Protein AF-A0A7W1VAL8-F1 (afdb_monomer)

pLDDT: mean 87.11, std 12.84, range [39.44, 97.88]

Radius of gyration: 13.7 Å; Cα contacts (8 Å, |Δi|>4): 37; chains: 1; bounding box: 32×24×38 Å

Structure (mmCIF, N/CA/C/O backbone):
data_AF-A0A7W1VAL8-F1
#
_entry.id   AF-A0A7W1VAL8-F1
#
loop_
_atom_site.group_PDB
_atom_site.id
_atom_site.type_symbol
_atom_site.label_atom_id
_atom_site.label_alt_id
_atom_site.label_comp_id
_atom_site.label_asym_id
_atom_site.label_entity_id
_atom_site.label_seq_id
_atom_site.pdbx_PDB_ins_code
_atom_site.Cartn_x
_atom_site.Cartn_y
_atom_site.Cartn_z
_atom_site.occupancy
_atom_site.B_iso_or_equiv
_atom_site.auth_seq_id
_atom_site.auth_comp_id
_atom_site.auth_asym_id
_atom_site.auth_atom_id
_atom_site.pdbx_PDB_model_num
ATOM 1 N N . MET A 1 1 ? 21.054 -4.547 -5.423 1.00 50.84 1 MET A N 1
ATOM 2 C CA . MET A 1 1 ? 19.718 -3.959 -5.642 1.00 50.84 1 MET A CA 1
ATOM 3 C C . MET A 1 1 ? 19.420 -4.092 -7.121 1.00 50.84 1 MET A C 1
ATOM 5 O O . MET A 1 1 ? 20.273 -3.715 -7.911 1.00 50.84 1 MET A O 1
ATOM 9 N N . VAL A 1 2 ? 18.294 -4.697 -7.501 1.00 55.59 2 VAL A N 1
ATOM 10 C CA . VAL A 1 2 ? 17.845 -4.648 -8.900 1.00 55.59 2 VAL A CA 1
ATOM 11 C C . VAL A 1 2 ? 17.172 -3.292 -9.076 1.00 55.59 2 VAL A C 1
ATOM 13 O O . VAL A 1 2 ? 16.004 -3.111 -8.748 1.00 55.59 2 VAL A O 1
ATOM 16 N N . GL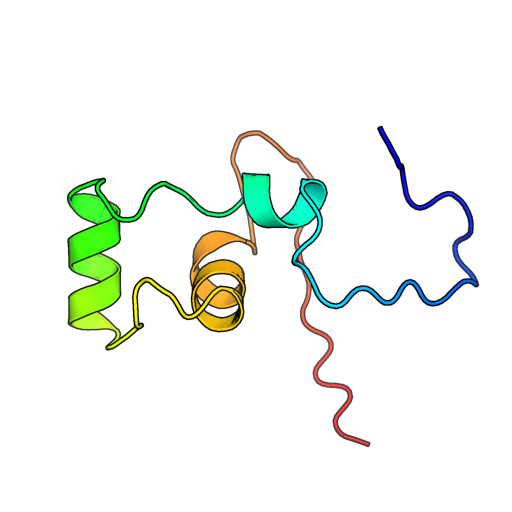U A 1 3 ? 17.967 -2.308 -9.470 1.00 72.50 3 GLU A N 1
ATOM 17 C CA . GLU A 1 3 ? 17.498 -0.991 -9.890 1.00 72.50 3 GLU A CA 1
ATOM 18 C C . GLU A 1 3 ? 17.108 -1.144 -11.345 1.00 72.50 3 GLU A C 1
ATOM 20 O O . GLU A 1 3 ? 18.013 -1.326 -12.142 1.00 72.50 3 GL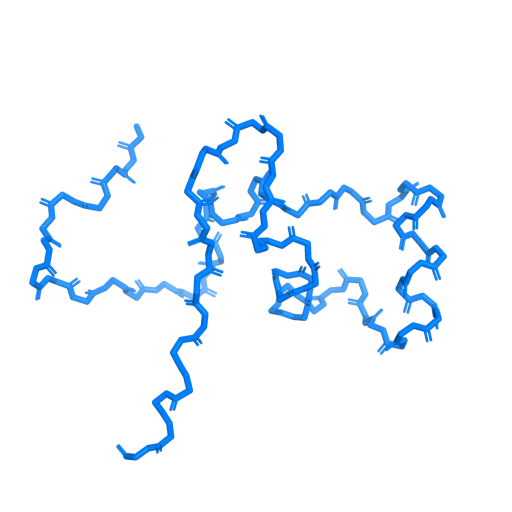U A O 1
ATOM 25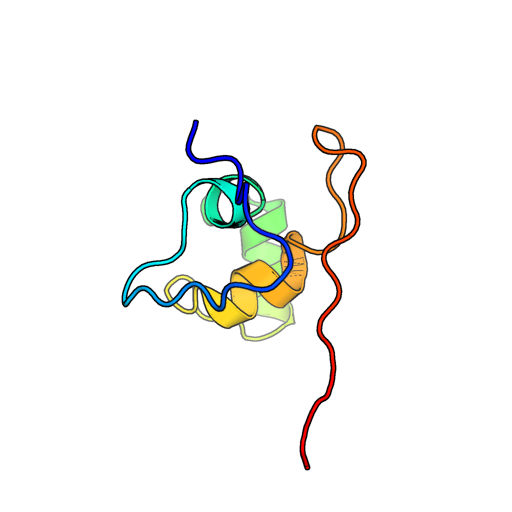 N N . PHE A 1 4 ? 15.807 -1.177 -11.650 1.00 83.06 4 PHE A N 1
ATOM 26 C CA . PHE A 1 4 ? 15.206 -1.263 -12.990 1.00 83.06 4 PHE A CA 1
ATOM 27 C C . PHE A 1 4 ? 16.017 -0.454 -14.031 1.00 83.06 4 PHE A C 1
ATOM 29 O O . PHE A 1 4 ? 15.766 0.743 -14.180 1.00 83.06 4 PHE A O 1
ATOM 36 N N . PRO A 1 5 ? 17.037 -1.041 -14.698 1.00 85.44 5 PRO A N 1
ATOM 37 C CA . PRO A 1 5 ? 18.077 -0.212 -15.316 1.00 85.44 5 PRO A CA 1
ATOM 38 C C . PRO A 1 5 ? 17.735 0.184 -16.752 1.00 85.44 5 PRO A C 1
ATOM 40 O O . PRO A 1 5 ? 18.353 1.088 -17.309 1.00 85.44 5 PRO A O 1
ATOM 43 N N . ASP A 1 6 ? 16.773 -0.515 -17.348 1.00 89.31 6 ASP A N 1
ATOM 44 C CA . ASP A 1 6 ? 16.301 -0.297 -18.703 1.00 89.31 6 ASP A CA 1
ATOM 45 C C . ASP A 1 6 ? 14.908 0.333 -18.635 1.00 89.31 6 ASP A C 1
ATOM 47 O O . ASP A 1 6 ? 13.958 -0.277 -18.142 1.00 89.31 6 ASP A O 1
ATOM 51 N N . LEU A 1 7 ? 14.812 1.578 -19.098 1.00 85.69 7 LEU A N 1
ATOM 52 C CA . LEU A 1 7 ? 13.578 2.361 -19.067 1.00 85.69 7 LEU A CA 1
ATOM 53 C C . LEU A 1 7 ? 12.546 1.873 -20.089 1.00 85.69 7 LEU A C 1
ATOM 55 O O . LEU A 1 7 ? 11.359 2.138 -19.908 1.00 85.69 7 LEU A O 1
ATOM 59 N N . ASP A 1 8 ? 12.981 1.154 -21.125 1.00 91.12 8 ASP A N 1
ATOM 60 C CA . ASP A 1 8 ? 12.118 0.671 -22.206 1.00 91.12 8 ASP A CA 1
ATOM 61 C C . ASP A 1 8 ? 11.655 -0.777 -21.974 1.00 91.12 8 ASP A C 1
ATOM 63 O O . ASP A 1 8 ? 10.896 -1.345 -22.766 1.00 91.12 8 ASP A O 1
ATOM 67 N N . ARG A 1 9 ? 12.092 -1.393 -20.870 1.00 90.75 9 ARG A N 1
ATOM 68 C CA . ARG A 1 9 ? 11.757 -2.771 -20.517 1.00 90.75 9 ARG A CA 1
ATOM 69 C C . ARG A 1 9 ? 10.541 -2.849 -19.596 1.00 90.75 9 ARG A C 1
ATOM 71 O O . ARG A 1 9 ? 10.485 -2.217 -18.545 1.00 90.75 9 ARG A O 1
ATOM 78 N N . VAL A 1 10 ? 9.611 -3.741 -19.939 1.00 89.81 10 VAL A N 1
ATOM 79 C CA . VAL A 1 10 ? 8.559 -4.190 -19.018 1.00 89.81 10 VAL A CA 1
ATOM 80 C C . VAL A 1 10 ? 9.124 -5.273 -18.101 1.00 89.81 10 VAL A C 1
ATOM 82 O O . VAL A 1 10 ? 9.757 -6.234 -18.550 1.00 89.81 10 VAL A O 1
ATOM 85 N N . TYR A 1 11 ? 8.909 -5.095 -16.802 1.00 87.62 11 TYR A N 1
ATOM 86 C CA . TYR A 1 11 ? 9.332 -6.029 -15.770 1.00 87.62 11 TYR A CA 1
ATOM 87 C C . TYR A 1 11 ? 8.107 -6.699 -15.153 1.00 87.62 11 TYR A C 1
ATOM 89 O O . TYR A 1 11 ? 7.285 -6.032 -14.530 1.00 87.62 11 TYR A O 1
ATOM 97 N N . GLU A 1 12 ? 8.016 -8.015 -15.308 1.00 89.31 12 GLU A N 1
ATOM 98 C CA . GLU A 1 12 ? 6.930 -8.840 -14.775 1.00 89.31 12 GLU A CA 1
ATOM 99 C C . GLU A 1 12 ? 7.485 -9.801 -13.722 1.00 89.31 12 GLU A C 1
ATOM 101 O O . GLU A 1 12 ? 8.631 -10.253 -13.817 1.00 89.31 12 GLU A O 1
ATOM 106 N N . ASN A 1 13 ? 6.695 -10.068 -12.687 1.00 87.81 13 ASN A N 1
ATOM 107 C CA . ASN A 1 13 ? 6.989 -11.040 -11.639 1.00 87.81 13 ASN A CA 1
ATOM 108 C C . ASN A 1 13 ? 5.671 -11.436 -10.965 1.00 87.81 13 ASN A C 1
ATOM 110 O O . ASN A 1 13 ? 4.788 -10.591 -10.815 1.00 87.81 13 ASN A O 1
ATOM 114 N N . ASP A 1 14 ? 5.574 -12.693 -10.551 1.00 88.00 14 ASP A N 1
ATOM 115 C CA . ASP A 1 14 ? 4.431 -13.225 -9.809 1.00 88.00 14 ASP A CA 1
ATOM 116 C C . ASP A 1 14 ? 4.398 -12.704 -8.362 1.00 88.00 14 ASP A C 1
ATOM 118 O O . ASP A 1 14 ? 3.340 -12.628 -7.740 1.00 88.00 14 ASP A O 1
ATOM 122 N N . GLU A 1 15 ? 5.554 -12.299 -7.833 1.00 88.19 15 GLU A N 1
ATOM 123 C CA . GLU A 1 15 ? 5.702 -11.737 -6.495 1.00 88.19 15 GLU A CA 1
ATOM 124 C C . GLU A 1 15 ? 5.971 -10.230 -6.520 1.00 88.19 15 GLU A C 1
ATOM 126 O O . GLU A 1 15 ? 6.634 -9.680 -7.411 1.00 88.19 15 GLU A O 1
ATOM 131 N N . LEU A 1 16 ? 5.508 -9.548 -5.469 1.00 88.12 16 LEU A N 1
ATOM 132 C CA . LEU A 1 16 ? 5.762 -8.127 -5.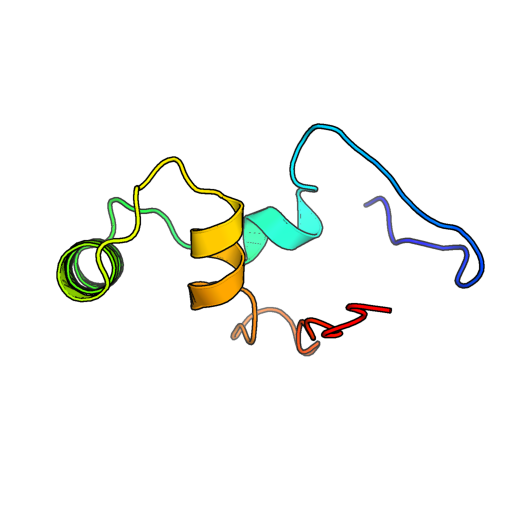294 1.00 88.12 16 LEU A CA 1
ATOM 133 C C . LEU A 1 16 ? 7.253 -7.879 -5.047 1.00 88.12 16 LEU A C 1
ATOM 135 O O . LEU A 1 16 ? 7.854 -8.397 -4.106 1.00 88.12 16 LEU A O 1
ATOM 139 N N . TRP A 1 17 ? 7.859 -7.023 -5.868 1.00 88.75 17 TRP A N 1
ATOM 140 C CA . TRP A 1 17 ? 9.280 -6.731 -5.732 1.00 88.75 17 TRP A CA 1
ATOM 141 C C . TRP A 1 17 ? 9.574 -6.052 -4.400 1.00 88.75 17 TRP A C 1
ATOM 143 O O . TRP A 1 17 ? 8.852 -5.146 -3.982 1.00 88.75 17 TRP A O 1
ATOM 153 N N . GLN A 1 18 ? 10.713 -6.399 -3.798 1.00 87.50 18 GLN A N 1
ATOM 154 C CA . GLN A 1 18 ? 11.169 -5.840 -2.520 1.00 87.50 18 GLN A CA 1
ATOM 155 C C . GLN A 1 18 ? 11.203 -4.304 -2.509 1.00 87.50 18 GLN A C 1
ATOM 157 O O . GLN A 1 18 ? 10.906 -3.674 -1.495 1.00 87.50 18 GLN A O 1
ATOM 162 N N . PHE A 1 19 ? 11.485 -3.682 -3.660 1.00 86.12 19 PHE A N 1
ATOM 163 C CA . PHE A 1 19 ? 11.383 -2.233 -3.818 1.00 86.12 19 PHE A CA 1
ATOM 164 C C . PHE A 1 19 ? 9.981 -1.711 -3.466 1.00 86.12 19 PHE A C 1
ATOM 166 O O . PHE A 1 19 ? 9.865 -0.752 -2.710 1.00 86.12 19 PHE A O 1
ATOM 173 N N . PHE A 1 20 ? 8.913 -2.331 -3.967 1.00 88.94 20 PHE A N 1
ATOM 174 C CA . PHE A 1 20 ? 7.536 -1.950 -3.644 1.00 88.94 20 PHE A CA 1
ATOM 175 C C . PHE A 1 20 ? 7.114 -2.436 -2.256 1.00 88.94 20 PHE A C 1
ATOM 177 O O . PHE A 1 20 ? 6.532 -1.653 -1.510 1.00 88.94 20 PHE A O 1
ATOM 184 N N . ALA A 1 21 ? 7.474 -3.667 -1.88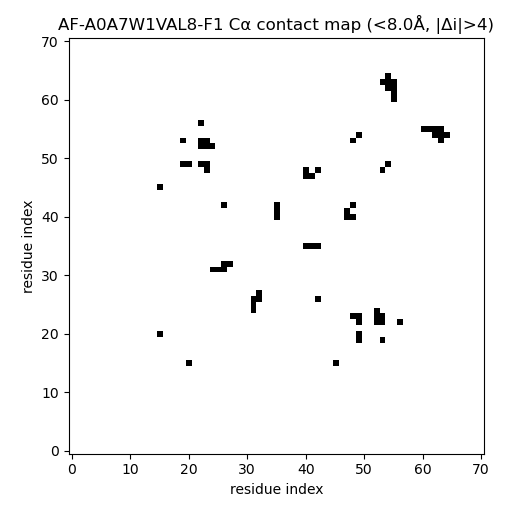0 1.00 90.06 21 ALA A N 1
ATOM 185 C CA . ALA A 1 21 ? 7.123 -4.249 -0.583 1.00 90.06 21 ALA A CA 1
ATOM 186 C C . ALA A 1 21 ? 7.655 -3.420 0.599 1.00 90.06 21 ALA A C 1
ATOM 188 O O . ALA A 1 21 ? 6.940 -3.211 1.569 1.00 90.06 21 ALA A O 1
ATOM 189 N N . SER A 1 22 ? 8.859 -2.843 0.482 1.00 90.25 22 SER A N 1
ATOM 190 C CA . SER A 1 22 ? 9.440 -1.961 1.514 1.00 90.25 22 SER A CA 1
ATOM 191 C C . SER A 1 22 ? 8.638 -0.684 1.809 1.00 90.25 22 SER A C 1
ATOM 193 O O . SER A 1 22 ? 8.944 0.026 2.765 1.00 90.25 22 SER A O 1
ATOM 195 N N . ARG A 1 23 ? 7.623 -0.373 0.994 1.00 91.94 23 ARG A N 1
ATOM 196 C CA . ARG A 1 23 ? 6.713 0.757 1.213 1.00 91.94 23 ARG A CA 1
ATOM 197 C C . ARG A 1 23 ? 5.445 0.375 1.976 1.00 91.94 23 ARG A C 1
ATOM 199 O O . ARG A 1 23 ? 4.664 1.262 2.306 1.00 91.94 23 ARG A O 1
ATOM 206 N N . ILE A 1 24 ? 5.216 -0.915 2.207 1.00 93.62 24 ILE A N 1
ATOM 207 C CA . ILE A 1 24 ? 4.072 -1.422 2.959 1.00 93.62 24 ILE A CA 1
ATOM 208 C C . ILE A 1 24 ? 4.523 -1.573 4.422 1.00 93.62 24 ILE A C 1
ATOM 210 O O . ILE A 1 24 ? 5.484 -2.300 4.679 1.00 93.62 24 ILE A O 1
ATOM 214 N N . PRO A 1 25 ? 3.907 -0.858 5.381 1.00 93.62 25 PRO A N 1
ATOM 215 C CA . PRO A 1 25 ? 4.198 -1.050 6.799 1.00 93.62 25 PRO A CA 1
ATOM 216 C C . PRO A 1 25 ? 3.680 -2.416 7.275 1.00 93.62 25 PRO A C 1
ATOM 218 O O . PRO A 1 25 ? 2.872 -3.048 6.599 1.00 93.62 25 PRO A O 1
ATOM 221 N N . SER A 1 26 ? 4.133 -2.875 8.445 1.00 94.56 26 SER A N 1
ATOM 222 C CA . SER A 1 26 ? 3.597 -4.119 9.020 1.00 94.56 26 SER A CA 1
ATOM 223 C C . SER A 1 26 ? 2.116 -3.946 9.362 1.00 94.56 26 SER A C 1
ATOM 225 O O . SER A 1 26 ? 1.749 -2.929 9.954 1.00 94.56 26 SER A O 1
ATOM 227 N N . THR A 1 27 ? 1.290 -4.939 9.021 1.00 95.31 27 THR A N 1
ATOM 228 C CA . THR A 1 27 ? -0.146 -4.964 9.351 1.00 95.31 27 THR A CA 1
ATOM 229 C C . THR A 1 27 ? -0.394 -5.083 10.854 1.00 95.31 27 THR A C 1
ATOM 231 O O . THR A 1 27 ? -1.426 -4.636 11.332 1.00 95.31 27 THR A O 1
ATOM 234 N N . GLU A 1 28 ? 0.596 -5.559 11.615 1.00 94.56 28 GLU A N 1
ATOM 235 C CA . GLU A 1 28 ? 0.556 -5.649 13.081 1.00 94.56 28 GLU A CA 1
ATOM 236 C C . GLU A 1 28 ? 0.720 -4.286 13.789 1.00 94.56 28 GLU A C 1
ATOM 238 O O . GLU A 1 28 ? 0.683 -4.211 15.018 1.00 94.56 28 GLU A O 1
ATOM 243 N N . GLN A 1 29 ? 0.977 -3.196 13.052 1.00 95.75 29 GLN A N 1
ATOM 244 C CA . GLN A 1 29 ? 1.044 -1.858 13.646 1.00 95.75 29 GLN A CA 1
ATOM 245 C C . GLN A 1 29 ? -0.382 -1.352 13.938 1.00 95.75 29 GLN A C 1
ATOM 247 O O . GLN A 1 29 ? -1.200 -1.338 13.020 1.00 95.75 29 GLN A O 1
ATOM 252 N N . PRO A 1 30 ? -0.700 -0.879 15.160 1.00 97.19 30 PRO A N 1
ATOM 253 C CA . PRO A 1 30 ? -2.080 -0.532 15.533 1.00 97.19 30 PRO A CA 1
ATOM 254 C C . PRO A 1 30 ? -2.746 0.543 14.657 1.00 97.19 30 PRO A C 1
ATOM 256 O O . PRO A 1 30 ? -3.960 0.540 14.443 1.00 97.19 30 PRO A O 1
ATOM 259 N N . ASP A 1 31 ? -1.962 1.497 14.156 1.00 96.31 31 ASP A N 1
ATOM 260 C CA . ASP A 1 31 ? -2.425 2.540 13.240 1.00 96.31 31 ASP A CA 1
ATOM 261 C C . ASP A 1 31 ? -2.694 2.001 11.830 1.00 96.31 31 ASP A C 1
ATOM 263 O O . ASP A 1 31 ? -3.634 2.452 11.172 1.00 96.31 31 ASP A O 1
ATOM 267 N N . VAL A 1 32 ? -1.914 1.015 11.384 1.00 96.62 32 VAL A N 1
ATOM 268 C CA . VAL A 1 32 ? -2.150 0.286 10.134 1.00 96.62 32 VAL A CA 1
ATOM 269 C C . VAL A 1 32 ? -3.403 -0.574 10.257 1.00 96.62 32 VAL A C 1
ATOM 271 O O . VAL A 1 32 ? -4.287 -0.433 9.419 1.00 96.62 32 VAL A O 1
ATOM 274 N N . GLU A 1 33 ? -3.529 -1.379 11.313 1.00 97.25 33 GLU A N 1
ATOM 275 C CA . GLU A 1 33 ? -4.703 -2.223 11.594 1.00 97.25 33 GLU A CA 1
ATOM 276 C C . GLU A 1 33 ? -6.001 -1.399 11.559 1.00 97.25 33 GLU A C 1
ATOM 278 O O . GLU A 1 33 ? -6.921 -1.710 10.803 1.00 97.25 33 GLU A O 1
ATOM 283 N N . THR A 1 34 ? -6.022 -0.252 12.250 1.00 97.75 34 THR A N 1
ATOM 284 C CA . THR A 1 34 ? -7.170 0.678 12.246 1.00 97.75 34 THR A CA 1
ATOM 285 C C . THR A 1 34 ? -7.549 1.136 10.828 1.00 97.75 34 THR A C 1
ATOM 287 O O . THR A 1 34 ? -8.728 1.271 10.485 1.00 97.75 34 THR A O 1
ATOM 290 N N . VAL A 1 35 ? -6.555 1.400 9.974 1.00 97.62 35 VAL A N 1
ATOM 291 C CA . VAL A 1 35 ? -6.782 1.775 8.571 1.00 97.62 35 VAL A CA 1
ATOM 292 C C . VAL A 1 35 ? -7.354 0.599 7.780 1.00 97.62 35 VAL A C 1
ATOM 294 O O . VAL A 1 35 ? -8.314 0.799 7.039 1.00 97.62 35 VAL A O 1
ATOM 297 N N . LEU A 1 36 ? -6.809 -0.609 7.946 1.00 97.75 36 LEU A N 1
ATOM 298 C CA . LEU A 1 36 ? -7.279 -1.799 7.230 1.00 97.75 36 LEU A CA 1
ATOM 299 C C . LEU A 1 36 ? -8.733 -2.124 7.566 1.00 97.75 36 LEU A C 1
ATOM 301 O O . LEU A 1 36 ? -9.533 -2.341 6.656 1.00 97.75 36 LEU A O 1
ATOM 305 N N . GLU A 1 37 ? -9.094 -2.072 8.848 1.00 97.19 37 GLU A N 1
ATOM 306 C CA . GLU A 1 37 ? -10.468 -2.285 9.302 1.00 97.19 37 GLU A CA 1
ATOM 307 C C . GLU A 1 37 ? -11.423 -1.221 8.746 1.00 97.19 37 GLU A C 1
ATOM 309 O O . GLU A 1 37 ? -12.480 -1.545 8.202 1.00 97.19 37 GLU A O 1
ATOM 314 N N . SER A 1 38 ? -11.052 0.061 8.852 1.00 97.88 38 SER A N 1
ATOM 315 C CA . SER A 1 38 ? -11.919 1.170 8.426 1.00 97.88 38 SER A CA 1
ATOM 316 C C . SER A 1 38 ? -12.112 1.256 6.909 1.00 97.88 38 SER A C 1
ATOM 318 O O . SER A 1 38 ? -13.155 1.727 6.449 1.00 97.88 38 SER A O 1
ATOM 320 N N . GLU A 1 39 ? -11.135 0.784 6.133 1.00 97.44 39 GLU A N 1
ATOM 321 C CA . GLU A 1 39 ? -11.165 0.780 4.667 1.00 97.44 39 GLU A CA 1
ATOM 322 C C . GLU A 1 39 ? -11.509 -0.602 4.074 1.00 97.44 39 GLU A C 1
ATOM 324 O O . GLU A 1 39 ? -11.590 -0.734 2.852 1.00 97.44 39 GLU A O 1
ATOM 329 N N . ASN A 1 40 ? -11.769 -1.611 4.919 1.00 97.38 40 ASN A N 1
ATOM 330 C CA . ASN A 1 40 ? -12.074 -2.995 4.538 1.00 97.38 40 ASN A CA 1
ATOM 331 C C . ASN A 1 40 ? -11.022 -3.599 3.585 1.00 97.38 40 ASN A C 1
ATOM 333 O O . ASN A 1 40 ? -11.351 -4.172 2.541 1.00 97.38 40 ASN A O 1
ATOM 337 N N . ILE A 1 41 ? -9.748 -3.429 3.940 1.00 97.50 41 ILE A N 1
ATOM 338 C CA . ILE A 1 41 ? -8.594 -3.969 3.215 1.00 97.50 41 ILE A CA 1
ATOM 339 C C . ILE A 1 41 ? -8.148 -5.257 3.910 1.00 97.50 41 ILE A C 1
ATOM 341 O O . ILE A 1 41 ? -7.890 -5.255 5.109 1.00 97.50 41 ILE A O 1
ATOM 345 N N . ALA A 1 42 ? -8.033 -6.351 3.157 1.00 96.81 42 ALA A N 1
ATOM 346 C CA . ALA A 1 42 ? -7.501 -7.603 3.684 1.00 96.81 42 ALA A CA 1
ATOM 347 C C . ALA A 1 42 ? -5.978 -7.514 3.887 1.00 96.81 42 ALA A C 1
ATOM 349 O O . ALA A 1 42 ? -5.267 -6.952 3.054 1.00 96.81 42 ALA A O 1
ATOM 350 N N . GLU A 1 43 ? -5.474 -8.094 4.978 1.00 94.44 43 GLU A N 1
ATOM 351 C CA . GLU A 1 43 ? -4.042 -8.080 5.318 1.00 94.44 43 GLU A CA 1
ATOM 352 C C . GLU A 1 43 ? -3.154 -8.812 4.300 1.00 94.44 43 GLU A C 1
ATOM 354 O O . GLU A 1 43 ? -1.962 -8.531 4.201 1.00 94.44 43 GLU A O 1
ATOM 359 N N . ASP A 1 44 ? -3.718 -9.741 3.529 1.00 93.44 44 ASP A N 1
ATOM 360 C CA . ASP A 1 44 ? -3.025 -10.497 2.486 1.00 93.44 44 ASP A CA 1
ATOM 361 C C . ASP A 1 44 ? -3.186 -9.889 1.078 1.00 93.44 44 ASP A C 1
ATOM 363 O O . ASP A 1 44 ? -2.522 -10.329 0.133 1.00 93.44 44 ASP A O 1
ATOM 367 N N . ASP A 1 45 ? -3.988 -8.828 0.916 1.00 94.00 45 ASP A N 1
ATOM 368 C CA . ASP A 1 45 ? -4.127 -8.108 -0.354 1.00 94.00 45 ASP A CA 1
ATOM 369 C C . ASP A 1 45 ? -2.975 -7.110 -0.547 1.00 94.00 45 ASP A C 1
ATOM 371 O O . ASP A 1 45 ? -3.093 -5.894 -0.358 1.00 94.00 45 ASP A O 1
ATOM 375 N N . LEU A 1 46 ? -1.828 -7.638 -0.981 1.00 91.94 46 LEU A N 1
ATOM 376 C CA . LEU A 1 46 ? -0.617 -6.858 -1.251 1.00 91.94 46 LEU A CA 1
ATOM 377 C C . LEU A 1 46 ? -0.844 -5.694 -2.230 1.00 91.94 46 LEU A C 1
ATOM 379 O O . LEU A 1 46 ? -0.164 -4.668 -2.135 1.00 91.94 46 LEU A O 1
ATOM 383 N N . ILE A 1 47 ? -1.786 -5.821 -3.169 1.00 90.62 47 ILE A N 1
ATOM 384 C CA . ILE A 1 47 ? -2.078 -4.770 -4.148 1.00 90.62 47 ILE A CA 1
ATOM 385 C C . ILE A 1 47 ? -2.855 -3.630 -3.490 1.00 90.62 47 ILE A C 1
ATOM 387 O O . ILE A 1 47 ? -2.529 -2.459 -3.722 1.00 90.62 47 ILE A O 1
ATOM 391 N N . ALA A 1 48 ? -3.859 -3.938 -2.668 1.00 93.94 48 ALA A N 1
ATOM 392 C CA . ALA A 1 48 ? -4.588 -2.935 -1.898 1.00 93.94 48 ALA A CA 1
ATOM 393 C C . ALA A 1 48 ? -3.677 -2.239 -0.877 1.00 93.94 48 ALA A C 1
ATOM 395 O O . ALA A 1 48 ? -3.662 -1.006 -0.810 1.00 93.94 48 ALA A O 1
ATOM 396 N N . LEU A 1 49 ? -2.837 -3.002 -0.172 1.00 95.38 49 LEU A N 1
ATOM 397 C CA . LEU A 1 49 ? -1.836 -2.468 0.752 1.00 95.38 49 LEU A CA 1
ATOM 398 C C . LEU A 1 49 ? -0.868 -1.508 0.051 1.00 95.38 49 LEU A C 1
ATOM 400 O O . LEU A 1 49 ? -0.648 -0.384 0.512 1.00 95.38 49 LEU A O 1
ATOM 404 N N . LEU A 1 50 ? -0.331 -1.894 -1.110 1.00 93.69 50 LEU A N 1
ATOM 405 C CA . LEU A 1 50 ? 0.559 -1.026 -1.877 1.00 93.69 50 LEU A CA 1
ATOM 406 C C . LEU A 1 50 ? -0.159 0.241 -2.363 1.00 93.69 50 LEU A C 1
ATOM 408 O O . LEU A 1 50 ? 0.406 1.335 -2.288 1.00 93.69 50 LEU A O 1
ATOM 412 N N . LYS A 1 51 ? -1.414 0.136 -2.818 1.00 92.75 51 LYS A N 1
ATOM 413 C CA . LYS A 1 51 ? -2.236 1.305 -3.180 1.00 92.75 51 LYS A CA 1
ATOM 414 C C . LYS A 1 51 ? -2.410 2.261 -2.011 1.00 92.75 51 LYS A C 1
ATOM 416 O O . LYS A 1 51 ? -2.301 3.474 -2.209 1.00 92.75 51 LYS A O 1
ATOM 421 N N . ARG A 1 52 ? -2.625 1.723 -0.810 1.00 94.38 52 ARG A N 1
ATOM 422 C CA . ARG A 1 52 ? -2.912 2.512 0.383 1.00 94.38 52 ARG A CA 1
ATOM 423 C C . ARG A 1 52 ? -1.684 3.174 1.006 1.00 94.38 52 ARG A C 1
ATOM 425 O O . ARG A 1 52 ? -1.764 4.338 1.405 1.00 94.38 52 ARG A O 1
ATOM 432 N N . PHE A 1 53 ? -0.562 2.461 1.081 1.00 93.88 53 PHE A N 1
ATOM 433 C CA . PHE A 1 53 ? 0.640 2.918 1.794 1.00 93.88 53 PHE A CA 1
ATOM 434 C C . PHE A 1 53 ? 1.805 3.274 0.863 1.00 93.88 53 PHE A C 1
ATOM 436 O O . PHE A 1 53 ? 2.642 4.111 1.192 1.00 93.88 53 PHE A O 1
ATOM 443 N N . GLY A 1 54 ? 1.838 2.708 -0.343 1.00 92.44 54 GLY A N 1
ATOM 444 C CA . GLY A 1 54 ? 2.979 2.791 -1.253 1.00 92.44 54 GL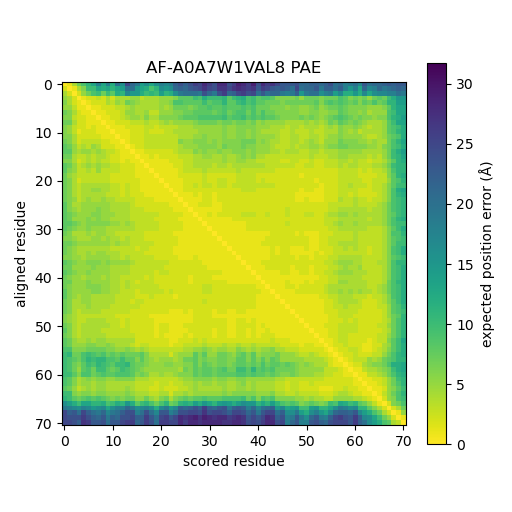Y A CA 1
ATOM 445 C C . GLY A 1 54 ? 3.155 4.116 -1.993 1.00 92.44 54 GLY A C 1
ATOM 446 O O . GLY A 1 54 ? 4.187 4.315 -2.632 1.00 92.44 54 GLY A O 1
ATOM 447 N N . LYS A 1 55 ? 2.181 5.033 -1.936 1.00 92.00 55 LYS A N 1
ATOM 448 C CA . LYS A 1 55 ? 2.210 6.269 -2.738 1.00 92.00 55 LYS A CA 1
ATOM 449 C C . LYS A 1 55 ? 3.381 7.184 -2.373 1.00 92.00 55 LYS A C 1
ATOM 451 O O . LYS A 1 55 ? 4.081 7.662 -3.264 1.00 92.00 55 LYS A O 1
ATOM 456 N N . ARG A 1 56 ? 3.579 7.456 -1.080 1.00 88.88 56 ARG A N 1
ATOM 457 C CA . ARG A 1 56 ? 4.643 8.327 -0.554 1.00 88.88 56 ARG A CA 1
ATOM 458 C C . ARG A 1 56 ? 5.182 7.741 0.739 1.00 88.88 56 ARG A C 1
ATOM 460 O O . ARG A 1 56 ? 4.405 7.293 1.572 1.00 88.88 56 ARG A O 1
ATOM 467 N N . THR A 1 57 ? 6.495 7.809 0.922 1.00 83.50 57 THR A N 1
ATOM 468 C CA . THR A 1 57 ? 7.163 7.339 2.144 1.00 83.50 57 THR A CA 1
ATOM 469 C C . THR A 1 57 ? 8.174 8.377 2.613 1.00 83.50 57 THR A C 1
ATOM 471 O O . THR A 1 57 ? 8.628 9.201 1.822 1.00 83.50 57 THR A O 1
ATOM 474 N N . THR A 1 58 ? 8.545 8.343 3.891 1.00 82.69 58 THR A N 1
ATOM 475 C CA . THR A 1 58 ? 9.586 9.226 4.446 1.00 82.69 58 THR A CA 1
ATOM 476 C C . THR A 1 58 ? 10.996 8.817 4.014 1.00 82.69 58 THR A C 1
ATOM 478 O O . THR A 1 58 ? 11.903 9.644 4.021 1.00 82.69 58 THR A O 1
ATOM 481 N N . THR A 1 59 ? 11.184 7.553 3.626 1.00 78.19 59 THR A N 1
ATOM 482 C CA . THR A 1 59 ? 12.484 6.944 3.309 1.00 78.19 59 THR A CA 1
ATOM 483 C C . THR A 1 59 ? 12.804 6.920 1.815 1.00 78.19 59 THR A C 1
ATOM 485 O O . THR A 1 59 ? 13.946 6.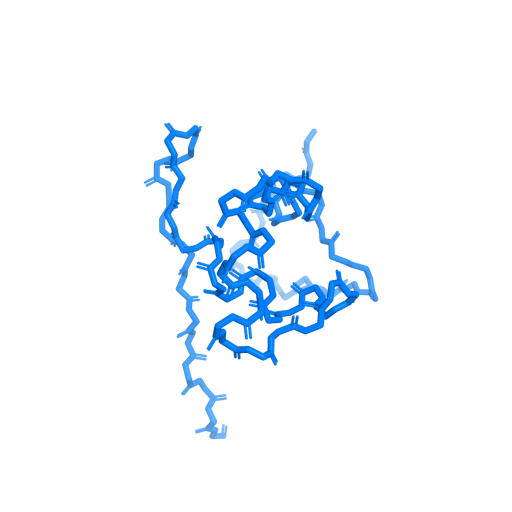657 1.442 1.00 78.19 59 THR A O 1
ATOM 488 N N . ASN A 1 60 ? 11.829 7.205 0.947 1.00 79.56 60 ASN A N 1
ATOM 489 C CA . ASN A 1 60 ? 11.994 7.203 -0.503 1.00 79.56 60 ASN A CA 1
ATOM 490 C C . ASN A 1 60 ? 11.390 8.481 -1.122 1.00 79.56 60 ASN A C 1
ATOM 492 O O . ASN A 1 60 ? 10.192 8.716 -0.950 1.00 79.56 60 ASN A O 1
ATOM 496 N N . PRO A 1 61 ? 12.180 9.289 -1.863 1.00 83.56 61 PRO A N 1
ATOM 497 C CA . PRO A 1 61 ? 11.724 10.565 -2.418 1.00 83.56 61 PRO A CA 1
ATOM 498 C C . PRO A 1 61 ? 10.810 10.417 -3.645 1.00 83.56 61 PRO A C 1
ATOM 500 O O . PRO A 1 61 ? 10.257 11.410 -4.117 1.00 83.56 61 PRO A O 1
ATOM 503 N N . PHE A 1 62 ? 10.662 9.208 -4.191 1.00 85.12 62 PHE A N 1
ATOM 504 C CA . PHE A 1 62 ? 9.834 8.956 -5.365 1.00 85.12 62 PHE A CA 1
ATOM 505 C C . PHE A 1 62 ? 8.371 8.711 -4.983 1.00 85.12 62 PHE A C 1
ATOM 507 O O . PHE A 1 62 ? 8.067 8.001 -4.025 1.00 85.12 62 PHE A O 1
ATOM 514 N N . GLU A 1 63 ? 7.456 9.254 -5.787 1.00 89.00 63 GLU A N 1
ATOM 515 C CA . GLU A 1 63 ? 6.020 8.987 -5.681 1.00 89.00 63 GLU A CA 1
ATOM 516 C C . GLU A 1 63 ? 5.636 7.799 -6.571 1.00 89.00 63 GLU A C 1
ATOM 518 O O . GLU A 1 63 ? 5.887 7.821 -7.779 1.00 89.00 63 GLU A O 1
ATOM 523 N N . LEU A 1 64 ? 4.995 6.781 -5.988 1.00 89.19 64 LEU A N 1
ATOM 524 C CA . LEU A 1 64 ? 4.416 5.683 -6.759 1.00 89.19 64 LEU A CA 1
ATOM 525 C C . LEU A 1 64 ? 3.119 6.162 -7.417 1.00 89.19 64 LEU A C 1
ATOM 527 O O . LEU A 1 64 ? 2.156 6.521 -6.735 1.00 89.19 64 LEU A O 1
ATOM 531 N N . LYS A 1 65 ? 3.102 6.175 -8.751 1.00 87.56 65 LYS A N 1
ATOM 532 C CA . LYS A 1 65 ? 1.932 6.553 -9.546 1.00 87.56 65 LYS A CA 1
ATOM 533 C C . LYS A 1 65 ? 1.291 5.317 -10.155 1.00 87.56 65 LYS A C 1
ATOM 535 O O . LYS A 1 65 ? 1.952 4.543 -10.839 1.00 87.56 65 LYS A O 1
ATOM 540 N N . TYR A 1 66 ? -0.013 5.191 -9.954 1.00 81.19 66 TYR A N 1
ATOM 541 C CA . TYR A 1 66 ? -0.845 4.248 -10.685 1.00 81.19 66 TYR A CA 1
ATOM 542 C C . TYR A 1 66 ? -1.319 4.954 -11.947 1.00 81.19 66 TYR A C 1
ATOM 544 O O . TYR A 1 66 ? -2.136 5.873 -11.876 1.00 81.19 66 TYR A O 1
ATOM 552 N N . ASN A 1 67 ? -0.779 4.575 -13.101 1.00 75.81 67 ASN A N 1
ATOM 553 C CA . ASN A 1 67 ? -1.412 4.974 -14.346 1.00 75.81 67 ASN A CA 1
ATOM 554 C C . ASN A 1 67 ? -2.694 4.151 -14.472 1.00 75.81 67 ASN A C 1
ATOM 556 O O . ASN A 1 67 ? -2.634 2.928 -14.574 1.00 75.81 67 ASN A O 1
ATOM 560 N N . ASN A 1 68 ? -3.846 4.823 -14.483 1.00 56.34 68 ASN A N 1
ATOM 561 C CA . ASN A 1 68 ? -5.102 4.234 -14.940 1.00 56.34 68 ASN A CA 1
ATOM 562 C C . ASN A 1 68 ? -5.020 4.032 -16.462 1.00 56.34 68 ASN A C 1
ATOM 564 O O . ASN A 1 68 ? -5.753 4.664 -17.216 1.00 56.34 68 ASN A O 1
ATOM 568 N N . ALA A 1 69 ? -4.097 3.200 -16.939 1.00 44.66 69 ALA A N 1
ATOM 569 C CA . ALA A 1 69 ? -4.171 2.674 -18.289 1.00 44.66 69 ALA A CA 1
ATOM 570 C C . ALA A 1 69 ? -5.200 1.538 -18.264 1.00 44.66 69 ALA A C 1
ATOM 572 O O . ALA A 1 69 ? -4.861 0.363 -18.174 1.00 44.66 69 ALA A O 1
ATOM 573 N N . ILE A 1 70 ? -6.476 1.924 -18.243 1.00 48.66 70 ILE A N 1
ATOM 574 C CA . ILE A 1 70 ? -7.537 1.104 -18.814 1.00 48.66 70 ILE A CA 1
ATOM 575 C C . ILE A 1 70 ? -7.725 1.664 -20.221 1.00 48.66 70 ILE A C 1
ATOM 577 O O . ILE A 1 70 ? -8.197 2.791 -20.384 1.00 48.66 70 ILE A O 1
ATOM 581 N N . GLY A 1 71 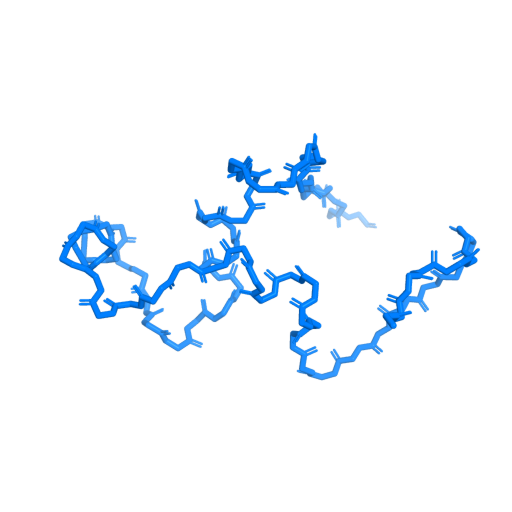? -7.277 0.896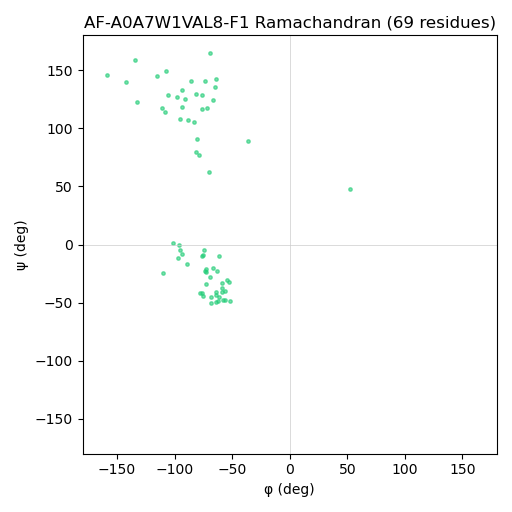 -21.205 1.00 39.44 71 GLY A N 1
ATOM 582 C CA . GLY A 1 71 ? -7.365 1.182 -22.629 1.00 39.44 71 GLY A CA 1
ATOM 583 C C . GLY A 1 71 ? -6.746 0.039 -23.399 1.00 39.44 71 GLY A C 1
ATOM 584 O O . GLY A 1 71 ? -5.509 0.076 -23.555 1.00 39.44 71 GLY A O 1
#

Secondary structure (DSSP, 8-state):
------TT-----SS--HHHHTTSPPTTSHHHHHHHHHHT--TT-HHHHHHHHTT--SS--PPP-------

Sequence (71 aa):
MVEFPDLDRVYENDELWQFFASRIPSTEQPDVETVLESENIAEDDLIALLKRFGKRTTTNPFELKYNNAIG

Solvent-accessible surface area (backbone atoms only — not comparable to full-atom values): 4838 Å² total; per-residue (Å²): 130,93,66,84,83,54,90,90,60,88,88,84,70,98,62,81,52,67,82,60,50,73,40,42,75,66,65,88,38,71,72,46,37,53,48,28,65,75,68,72,50,60,93,81,40,62,68,60,44,36,68,73,40,33,36,60,56,96,89,43,98,64,70,57,77,82,76,84,80,81,128

Mean predicted aligned error: 5.42 Å

Foldseek 3Di:
DPPVPDPPDDDDDPDDDPVLVVQQDQCPPPVNVVVCVVVVNDNPPSVVSSVVRVQDDPVDPDGDDDPPPPD